Protein AF-A0A2I1GXZ4-F1 (afdb_monomer_lite)

Secondary structure (DSSP, 8-state):
-HHHHHTT-HHHHHHHHH--BTTB--------PPPTTSS--PPPHHHHHHHTTTTSS---THHHHHHHHHHHHTTTT-HHHHHHHHHHHHHHHHTT-HHHHHHHHTSTTTS-------GGGS-HHHHTTTTSS---------------

Foldseek 3Di:
DLVCLLVVVLVVLLCQLPVDDDPDPPNSDDWDAQDDPPPDGDQTPLNSNLVSCPDPPDPCCVSNVSLLCSLLQCCVVDVRSVVNNVVCLVVCVVSVNVVVVVVSCPGPSNDDDPDPPPVVPDDPVRVVVVPPDDPDDPPDPPDPPPDD

Organism: NCBI:txid588596

Radius of gyration: 18.9 Å; chains: 1; bounding box: 49×49×39 Å

Structure (mmCIF, N/CA/C/O backbone):
data_AF-A0A2I1GXZ4-F1
#
_entry.id   AF-A0A2I1GXZ4-F1
#
loop_
_atom_site.group_PDB
_atom_site.id
_atom_site.type_symbol
_atom_site.label_atom_id
_atom_site.label_alt_id
_atom_site.label_comp_id
_atom_site.label_asym_id
_atom_site.label_entity_id
_atom_site.label_seq_id
_atom_site.pdbx_PDB_ins_code
_atom_site.Cartn_x
_atom_site.Cartn_y
_atom_site.Cartn_z
_atom_site.occupancy
_atom_site.B_iso_or_equiv
_atom_site.auth_seq_id
_atom_site.auth_comp_id
_atom_site.auth_asym_id
_atom_site.auth_atom_id
_atom_site.pdbx_PDB_model_num
ATOM 1 N N . MET A 1 1 ? 3.686 14.015 -1.726 1.00 89.69 1 MET A N 1
ATOM 2 C CA . MET A 1 1 ? 2.709 12.970 -1.363 1.00 89.69 1 MET A CA 1
ATOM 3 C C . MET A 1 1 ? 2.177 13.145 0.070 1.00 89.69 1 MET A C 1
ATOM 5 O O . MET A 1 1 ? 0.977 13.321 0.219 1.00 89.69 1 MET A O 1
ATOM 9 N N . THR A 1 2 ? 3.022 13.253 1.103 1.00 91.25 2 THR A N 1
ATOM 10 C CA . THR A 1 2 ? 2.634 13.465 2.524 1.00 91.25 2 THR A CA 1
ATOM 11 C C . THR A 1 2 ? 1.467 14.428 2.803 1.00 91.25 2 THR A C 1
ATOM 13 O O . THR A 1 2 ? 0.535 14.060 3.512 1.00 91.25 2 THR A O 1
ATOM 16 N N . ASN A 1 3 ? 1.489 15.656 2.267 1.00 92.75 3 ASN A N 1
ATOM 17 C CA . ASN A 1 3 ? 0.424 16.638 2.528 1.00 92.75 3 ASN A CA 1
ATOM 18 C C . ASN A 1 3 ? -0.925 16.212 1.930 1.00 92.75 3 ASN A C 1
ATOM 20 O O . ASN A 1 3 ? -1.961 16.458 2.534 1.00 92.75 3 ASN A O 1
ATOM 24 N N . LEU A 1 4 ? -0.906 15.528 0.780 1.00 93.50 4 LEU A N 1
ATOM 25 C CA . LEU A 1 4 ? -2.111 14.979 0.154 1.00 93.50 4 LEU A CA 1
ATOM 26 C C . LEU A 1 4 ? -2.700 13.851 1.004 1.00 93.50 4 LEU A C 1
ATOM 28 O O . LEU A 1 4 ? -3.915 13.766 1.147 1.00 93.50 4 LEU A O 1
ATOM 32 N N . ILE A 1 5 ? -1.840 13.013 1.594 1.00 92.44 5 ILE A N 1
ATOM 33 C CA . ILE A 1 5 ? -2.250 11.934 2.502 1.00 92.44 5 ILE A CA 1
ATOM 34 C C . ILE A 1 5 ? -2.911 12.525 3.748 1.00 92.44 5 ILE A C 1
ATOM 36 O O . ILE A 1 5 ? -4.052 12.192 4.054 1.00 92.44 5 ILE A O 1
ATOM 40 N N . ARG A 1 6 ? -2.236 13.466 4.422 1.00 90.75 6 ARG A N 1
ATOM 41 C CA . ARG A 1 6 ? -2.770 14.132 5.624 1.00 90.75 6 ARG A CA 1
ATOM 42 C C . ARG A 1 6 ? -4.052 14.919 5.343 1.00 90.75 6 ARG A C 1
ATOM 44 O O . ARG A 1 6 ? -4.915 15.001 6.207 1.00 90.75 6 ARG A O 1
ATOM 51 N N . GLY A 1 7 ? -4.190 15.467 4.135 1.00 91.19 7 GLY A N 1
ATOM 52 C CA . GLY A 1 7 ? -5.395 16.155 3.668 1.00 91.19 7 GLY A CA 1
ATOM 53 C C . GLY A 1 7 ? -6.518 15.237 3.168 1.00 91.19 7 GLY A C 1
ATOM 54 O O . GLY A 1 7 ? -7.551 15.745 2.740 1.00 91.19 7 GLY A O 1
ATOM 55 N N . ASN A 1 8 ? -6.341 13.909 3.192 1.00 90.88 8 ASN A N 1
ATOM 56 C CA . ASN A 1 8 ? -7.261 12.925 2.608 1.00 90.88 8 ASN A CA 1
ATOM 57 C C . ASN A 1 8 ? -7.636 13.228 1.139 1.00 90.88 8 ASN A C 1
ATOM 59 O O . ASN A 1 8 ? -8.790 13.090 0.730 1.00 90.88 8 ASN A O 1
ATOM 63 N N . CYS A 1 9 ? -6.675 13.677 0.325 1.00 92.75 9 CYS A N 1
ATOM 64 C CA . CYS A 1 9 ? -6.890 14.047 -1.078 1.00 92.75 9 CYS A CA 1
ATOM 65 C C . CYS A 1 9 ? -6.959 12.808 -1.996 1.00 92.75 9 CYS A C 1
ATOM 67 O O . CYS A 1 9 ? -6.163 12.666 -2.929 1.00 92.75 9 CYS A O 1
ATOM 69 N N . THR A 1 10 ? -7.903 11.901 -1.732 1.00 92.12 10 THR A N 1
ATOM 70 C CA . THR A 1 10 ? -8.016 10.569 -2.359 1.00 92.12 10 THR A CA 1
ATOM 71 C C . THR A 1 10 ? -8.030 10.608 -3.888 1.00 92.12 10 THR A C 1
ATOM 73 O O . THR A 1 10 ? -7.318 9.834 -4.523 1.00 92.12 10 THR A O 1
ATOM 76 N N . TYR A 1 11 ? -8.786 11.533 -4.487 1.00 91.75 11 TYR A N 1
ATOM 77 C CA . TYR A 1 11 ? -8.887 11.689 -5.942 1.00 91.75 11 TYR A CA 1
ATOM 78 C C . TYR A 1 11 ? -7.549 12.078 -6.585 1.00 91.75 11 TYR A C 1
ATOM 80 O O . TYR A 1 11 ? -7.129 11.477 -7.572 1.00 91.75 11 TYR A O 1
ATOM 88 N N . ILE A 1 12 ? -6.846 13.046 -5.990 1.00 92.81 12 ILE A N 1
ATOM 89 C CA . ILE A 1 12 ? -5.546 13.509 -6.490 1.00 92.81 12 ILE A CA 1
ATOM 90 C C . ILE A 1 12 ? -4.513 12.390 -6.355 1.00 92.81 12 ILE A C 1
ATOM 92 O O . ILE A 1 12 ? -3.774 12.127 -7.297 1.00 92.81 12 ILE A O 1
AT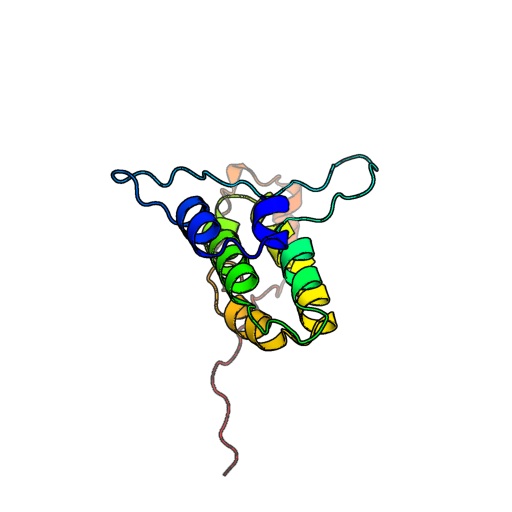OM 96 N N . ILE A 1 13 ? -4.493 11.695 -5.212 1.00 93.38 13 ILE A N 1
ATOM 97 C CA . ILE A 1 13 ? -3.584 10.564 -4.982 1.00 93.38 13 ILE A CA 1
ATOM 98 C C . ILE A 1 13 ? -3.845 9.457 -6.003 1.00 93.38 13 ILE A C 1
ATOM 100 O O . ILE A 1 13 ? -2.905 8.993 -6.640 1.00 93.38 13 ILE A O 1
ATOM 104 N N . ARG A 1 14 ? -5.109 9.074 -6.216 1.00 92.06 14 ARG A N 1
ATOM 105 C CA . ARG A 1 14 ? -5.476 8.074 -7.224 1.00 92.06 14 ARG A CA 1
ATOM 106 C C . ARG A 1 14 ? -4.974 8.473 -8.610 1.00 92.06 14 ARG A C 1
ATOM 108 O O . ARG A 1 14 ? -4.403 7.639 -9.300 1.00 92.06 14 ARG A O 1
ATOM 115 N N . ASN A 1 15 ? -5.148 9.734 -9.000 1.00 90.06 15 ASN A N 1
ATOM 116 C CA . ASN A 1 15 ? -4.668 10.213 -10.293 1.00 90.06 15 ASN A CA 1
ATOM 117 C C . ASN A 1 15 ? -3.140 10.210 -10.373 1.00 90.06 15 ASN A C 1
ATOM 119 O O . ASN A 1 15 ? -2.609 9.816 -11.393 1.00 90.06 15 ASN A O 1
ATOM 123 N N . ILE A 1 16 ? -2.413 10.574 -9.317 1.00 90.94 16 ILE A N 1
ATOM 124 C CA . ILE A 1 16 ? -0.943 10.501 -9.330 1.00 90.94 16 ILE A CA 1
ATOM 125 C C . ILE A 1 16 ? -0.460 9.050 -9.489 1.00 90.94 16 ILE A C 1
ATOM 127 O O . ILE A 1 16 ? 0.491 8.799 -10.220 1.00 90.94 16 ILE A O 1
ATOM 131 N N . LEU A 1 17 ? -1.098 8.099 -8.805 1.00 90.50 17 LEU A N 1
ATOM 132 C CA . LEU A 1 17 ? -0.674 6.695 -8.810 1.00 90.50 17 LEU A CA 1
ATOM 133 C C . LEU A 1 17 ? -1.124 5.937 -10.067 1.00 90.50 17 LEU A C 1
ATOM 135 O O . LEU A 1 17 ? -0.452 5.006 -10.496 1.00 90.50 17 LEU A O 1
ATOM 139 N N . PHE A 1 18 ? -2.262 6.318 -10.649 1.00 86.44 18 PHE A N 1
ATOM 140 C CA . PHE A 1 18 ? -2.917 5.560 -11.717 1.00 86.44 18 PHE A CA 1
ATOM 141 C C . PHE A 1 18 ? -3.295 6.411 -12.934 1.00 86.44 18 PHE A C 1
ATOM 143 O O . PHE A 1 18 ? -4.136 5.981 -13.724 1.00 86.44 18 PHE A O 1
ATOM 150 N N . SER A 1 19 ? -2.739 7.617 -13.111 1.00 74.56 19 SER A N 1
ATOM 151 C CA . SER A 1 19 ? -3.010 8.406 -14.318 1.00 74.56 19 SER A CA 1
ATOM 152 C C . SER A 1 19 ? -2.536 7.633 -15.537 1.00 74.56 19 SER A C 1
ATOM 154 O O . SER A 1 19 ? -1.339 7.426 -15.736 1.00 74.56 19 SER A O 1
ATOM 156 N N . ILE A 1 20 ? -3.490 7.250 -16.374 1.00 58.69 20 ILE A N 1
ATOM 157 C CA . ILE A 1 20 ? -3.228 6.686 -17.686 1.00 58.69 20 ILE A CA 1
ATOM 158 C C . ILE A 1 20 ? -3.051 7.878 -18.625 1.00 58.69 20 ILE A C 1
ATOM 160 O O . ILE A 1 20 ? -4.038 8.450 -19.083 1.00 58.69 20 ILE A O 1
ATOM 164 N N . SER A 1 21 ? -1.810 8.285 -18.888 1.00 54.78 21 SER A N 1
ATOM 165 C CA . SER A 1 21 ? -1.511 9.119 -20.053 1.00 54.78 21 SER A CA 1
ATOM 166 C C . SER A 1 21 ? -0.863 8.252 -21.133 1.00 54.78 21 SER A C 1
ATOM 168 O O . SER A 1 21 ? 0.216 7.691 -20.961 1.00 54.78 21 SER A O 1
ATOM 170 N N . ASP A 1 22 ? -1.599 8.066 -22.229 1.00 52.06 22 ASP A N 1
ATOM 171 C CA . ASP A 1 22 ? -1.132 7.599 -23.539 1.00 52.06 22 ASP A CA 1
ATOM 172 C C . ASP A 1 22 ? -0.056 6.501 -23.550 1.00 52.06 22 ASP A C 1
ATOM 174 O O . ASP A 1 22 ? 1.026 6.642 -24.124 1.00 52.06 22 ASP A O 1
ATOM 178 N N . ARG A 1 23 ? -0.418 5.335 -22.996 1.00 53.12 23 ARG A N 1
ATOM 179 C CA . ARG A 1 23 ? 0.294 4.050 -23.164 1.00 53.12 23 ARG A CA 1
ATOM 180 C C . ARG A 1 23 ? 1.689 3.968 -22.532 1.00 53.12 23 ARG A C 1
ATOM 182 O O . ARG A 1 23 ? 2.414 3.017 -22.824 1.00 53.12 23 ARG A O 1
ATOM 189 N N . LYS A 1 24 ? 2.064 4.898 -21.650 1.00 56.91 24 LYS A N 1
ATOM 190 C CA . LYS A 1 24 ? 3.295 4.799 -20.850 1.00 56.91 24 LYS A CA 1
ATOM 191 C C . LYS A 1 24 ? 2.966 4.892 -19.363 1.00 56.91 24 LYS A C 1
ATOM 193 O O . LYS A 1 24 ? 2.374 5.870 -18.917 1.00 56.91 24 LYS A O 1
ATOM 198 N N . ASN A 1 25 ? 3.378 3.879 -18.596 1.00 58.19 25 ASN A N 1
ATOM 199 C CA . ASN A 1 25 ? 3.423 3.962 -17.136 1.00 58.19 25 ASN A CA 1
ATOM 200 C C . ASN A 1 25 ? 4.500 4.979 -16.758 1.00 58.19 25 ASN A C 1
ATOM 202 O O . ASN A 1 25 ? 5.674 4.649 -16.603 1.00 58.19 25 ASN A O 1
ATOM 206 N N . ASN A 1 26 ? 4.104 6.240 -16.649 1.00 62.81 26 ASN A N 1
ATOM 207 C CA . ASN A 1 26 ? 4.944 7.253 -16.046 1.00 62.81 26 ASN A CA 1
ATOM 208 C C . ASN A 1 26 ? 4.803 7.050 -14.539 1.00 62.81 26 ASN A C 1
ATOM 210 O O . ASN A 1 26 ? 3.746 7.343 -13.987 1.00 62.81 26 ASN A O 1
ATOM 214 N N . TYR A 1 27 ? 5.822 6.496 -13.879 1.00 73.12 27 TYR A N 1
ATOM 215 C CA . TYR A 1 27 ? 5.869 6.382 -12.420 1.00 73.12 27 TYR A CA 1
ATOM 216 C C . TYR A 1 27 ? 5.930 7.783 -11.792 1.00 73.12 27 TYR A C 1
ATOM 218 O O . TYR A 1 27 ? 6.981 8.237 -11.341 1.00 73.12 27 TYR A O 1
ATOM 226 N N . LEU A 1 28 ? 4.803 8.503 -11.791 1.00 81.12 28 LEU A N 1
ATOM 227 C CA . LEU A 1 28 ? 4.702 9.875 -11.278 1.00 81.12 28 LEU A CA 1
ATOM 228 C C . LEU A 1 28 ? 4.967 9.943 -9.773 1.00 81.12 28 LEU A C 1
ATOM 230 O O . LEU A 1 28 ? 5.201 11.017 -9.220 1.00 81.12 28 LEU A O 1
ATOM 234 N N . HIS A 1 29 ? 4.934 8.787 -9.116 1.00 87.62 29 HIS A N 1
ATOM 235 C CA . HIS A 1 29 ? 5.280 8.624 -7.724 1.00 87.62 29 HIS A CA 1
ATOM 236 C C . HIS A 1 29 ? 6.320 7.518 -7.543 1.00 87.62 29 HIS A C 1
ATOM 238 O O . HIS A 1 29 ? 6.150 6.405 -8.044 1.00 87.62 29 HIS A O 1
ATOM 244 N N . ILE A 1 30 ? 7.370 7.827 -6.784 1.00 85.94 30 ILE A N 1
ATOM 245 C CA . ILE A 1 30 ? 8.445 6.904 -6.409 1.00 85.94 30 ILE A CA 1
ATOM 246 C C . ILE A 1 30 ? 8.454 6.815 -4.877 1.00 85.94 30 ILE A C 1
ATOM 248 O O . ILE A 1 30 ? 8.429 7.864 -4.219 1.00 85.94 30 ILE A O 1
ATOM 252 N N . PRO A 1 31 ? 8.484 5.603 -4.287 1.00 84.75 31 PRO A N 1
ATOM 253 C CA . PRO A 1 31 ? 8.593 5.449 -2.843 1.00 84.75 31 PRO A CA 1
ATOM 254 C C . PRO A 1 31 ? 9.790 6.223 -2.289 1.00 84.75 31 PRO A C 1
ATOM 256 O O . PRO A 1 31 ? 10.876 6.225 -2.870 1.00 84.75 31 PRO A O 1
ATOM 259 N N . ARG A 1 32 ? 9.614 6.863 -1.131 1.00 79.25 32 ARG A N 1
ATOM 260 C CA . ARG A 1 32 ? 10.734 7.492 -0.429 1.00 79.25 32 ARG A CA 1
ATOM 261 C C . ARG A 1 32 ? 11.708 6.399 0.015 1.00 79.25 32 ARG A C 1
ATOM 263 O O . ARG A 1 32 ? 11.362 5.590 0.866 1.00 79.25 32 ARG A O 1
ATOM 270 N N . CYS A 1 33 ? 12.900 6.373 -0.581 1.00 66.19 33 CYS A N 1
ATOM 271 C CA . CYS A 1 33 ? 13.921 5.389 -0.244 1.00 66.19 33 CYS A CA 1
ATOM 272 C C . CYS A 1 33 ? 14.430 5.593 1.183 1.00 66.19 33 CYS A C 1
ATOM 274 O O . CYS A 1 33 ? 14.706 6.715 1.618 1.00 66.19 33 CYS A O 1
ATOM 276 N N . ASN A 1 34 ? 14.615 4.481 1.882 1.00 60.09 34 ASN A N 1
ATOM 277 C CA . ASN A 1 34 ? 15.264 4.465 3.181 1.00 60.09 34 ASN A CA 1
ATOM 278 C C . ASN A 1 34 ? 16.749 4.760 2.927 1.00 60.09 34 ASN A C 1
ATOM 280 O O . ASN A 1 34 ? 17.375 4.113 2.087 1.00 60.09 34 ASN A O 1
ATOM 284 N N . SER A 1 35 ? 17.305 5.773 3.588 1.00 55.41 35 SER A N 1
ATOM 285 C CA . SER A 1 35 ? 18.699 6.177 3.403 1.00 55.41 35 SER A CA 1
ATOM 286 C C . SER A 1 35 ? 19.645 5.028 3.749 1.00 55.41 35 SER A C 1
ATOM 288 O O . SER A 1 35 ? 19.692 4.582 4.896 1.00 55.41 35 SER A O 1
ATOM 290 N N . TRP A 1 36 ? 20.428 4.573 2.773 1.00 49.50 36 TRP A N 1
ATOM 291 C CA . TRP A 1 36 ? 21.592 3.730 3.028 1.00 49.50 36 TRP A CA 1
ATOM 292 C C . TRP A 1 36 ? 22.669 4.628 3.650 1.00 49.50 36 TRP A C 1
ATOM 294 O O . TRP A 1 36 ? 23.156 5.536 2.983 1.00 49.50 36 TRP A O 1
ATOM 304 N N . GLY A 1 37 ? 22.991 4.434 4.935 1.00 54.91 37 GLY A N 1
ATOM 305 C CA . GLY A 1 37 ? 24.057 5.200 5.606 1.00 54.91 37 GLY A CA 1
ATOM 306 C C . GLY A 1 37 ? 23.716 5.859 6.948 1.00 54.91 37 GLY A C 1
ATOM 307 O O . GLY A 1 37 ? 24.342 6.850 7.302 1.00 54.91 37 GLY A O 1
ATOM 308 N N . GLY A 1 38 ? 22.744 5.347 7.711 1.00 52.69 38 GLY A N 1
ATOM 309 C CA . GLY A 1 38 ? 22.578 5.729 9.126 1.00 52.69 38 GLY A CA 1
ATOM 310 C C . GLY A 1 38 ? 21.854 7.055 9.398 1.00 52.69 38 GLY A C 1
ATOM 311 O O . GLY A 1 38 ? 21.719 7.442 10.555 1.00 52.69 38 GLY A O 1
ATOM 312 N N . GLN A 1 39 ? 21.334 7.739 8.375 1.00 58.97 39 GLN A N 1
ATOM 313 C CA . GLN A 1 39 ? 20.346 8.801 8.595 1.00 58.97 39 GLN A CA 1
ATOM 314 C C . GLN A 1 39 ? 19.021 8.204 9.085 1.00 58.97 39 GLN A C 1
ATOM 316 O O . GLN A 1 39 ? 18.595 7.152 8.604 1.00 58.97 39 GLN A O 1
ATOM 321 N N . LEU A 1 40 ? 18.377 8.897 10.036 1.00 57.56 40 LEU A N 1
ATOM 322 C CA . LEU A 1 40 ? 17.037 8.580 10.540 1.00 57.56 40 LEU A CA 1
ATOM 323 C C . LEU A 1 40 ? 16.108 8.265 9.364 1.00 57.56 40 LEU A C 1
ATOM 325 O O . LEU A 1 40 ? 15.878 9.114 8.498 1.00 57.56 40 LEU A O 1
ATOM 329 N N . ALA A 1 41 ? 15.602 7.030 9.334 1.00 62.72 41 ALA A N 1
ATOM 330 C CA . ALA A 1 41 ? 14.709 6.564 8.290 1.00 62.72 41 ALA A CA 1
ATOM 331 C C . ALA A 1 41 ? 13.482 7.483 8.242 1.00 62.72 41 ALA A C 1
ATOM 333 O O . ALA A 1 41 ? 12.686 7.521 9.179 1.00 62.72 41 ALA A O 1
ATOM 334 N N . LYS A 1 42 ? 13.337 8.250 7.157 1.00 74.31 42 LYS A N 1
ATOM 335 C CA . LYS A 1 42 ? 12.124 9.039 6.932 1.00 74.31 42 LYS A CA 1
ATOM 336 C C . LYS A 1 42 ? 10.952 8.074 6.778 1.00 74.31 42 LYS A C 1
ATOM 338 O O . LYS A 1 42 ? 11.055 7.119 6.011 1.00 74.31 42 LYS A O 1
ATOM 343 N N . GLU A 1 43 ? 9.846 8.353 7.464 1.00 85.56 43 GLU A N 1
ATOM 344 C CA . GLU A 1 43 ? 8.598 7.608 7.280 1.00 85.56 43 GLU A CA 1
ATOM 345 C C . GLU A 1 43 ? 8.204 7.626 5.803 1.00 85.56 43 GLU A C 1
ATOM 347 O O . GLU A 1 43 ? 8.147 8.690 5.177 1.00 85.56 43 GLU A O 1
ATOM 352 N N . THR A 1 44 ? 7.930 6.461 5.239 1.00 89.75 44 THR A N 1
ATOM 353 C CA . THR A 1 44 ? 7.451 6.305 3.868 1.00 89.75 44 THR A CA 1
ATOM 354 C C . THR A 1 44 ? 6.039 6.874 3.722 1.00 89.75 44 THR A C 1
ATOM 356 O O . THR A 1 44 ? 5.311 7.075 4.692 1.00 89.75 44 THR A O 1
ATOM 359 N N . ASP A 1 45 ? 5.613 7.141 2.487 1.00 92.75 45 ASP A N 1
ATOM 360 C CA . ASP A 1 45 ? 4.232 7.572 2.238 1.00 92.75 45 ASP A CA 1
ATOM 361 C C . ASP A 1 45 ? 3.200 6.529 2.699 1.00 92.75 45 ASP A C 1
ATOM 363 O O . ASP A 1 45 ? 2.139 6.911 3.182 1.00 92.75 45 ASP A O 1
ATOM 367 N N . LEU A 1 46 ? 3.525 5.233 2.619 1.00 94.06 46 LEU A N 1
ATOM 368 C CA . LEU A 1 46 ? 2.652 4.161 3.106 1.00 94.06 46 LEU A CA 1
ATOM 369 C C . LEU A 1 46 ? 2.556 4.157 4.636 1.00 94.06 46 LEU A C 1
ATOM 371 O O . LEU A 1 46 ? 1.454 4.076 5.164 1.00 94.06 46 LEU A O 1
ATOM 375 N N . GLU A 1 47 ? 3.676 4.332 5.341 1.00 93.25 47 GLU A N 1
ATOM 376 C CA . GLU A 1 47 ? 3.693 4.449 6.808 1.00 93.25 47 GLU A CA 1
ATOM 377 C C . GLU A 1 47 ? 2.853 5.636 7.289 1.00 93.25 47 GLU A C 1
ATOM 379 O O . GLU A 1 47 ? 2.023 5.486 8.184 1.00 93.25 47 GLU A O 1
ATOM 384 N N . ILE A 1 48 ? 2.988 6.796 6.637 1.00 92.38 48 ILE A N 1
ATOM 385 C CA . ILE A 1 48 ? 2.175 7.973 6.967 1.00 92.38 48 ILE A CA 1
ATOM 386 C C . ILE A 1 48 ? 0.691 7.709 6.691 1.00 92.38 48 ILE A C 1
ATOM 388 O O . ILE A 1 48 ? -0.154 8.095 7.497 1.00 92.38 48 ILE A O 1
ATOM 392 N N . ALA A 1 49 ? 0.358 7.056 5.574 1.00 93.31 49 ALA A N 1
ATOM 393 C CA . ALA A 1 49 ? -1.027 6.722 5.254 1.00 93.31 49 ALA A CA 1
ATOM 394 C C . ALA A 1 49 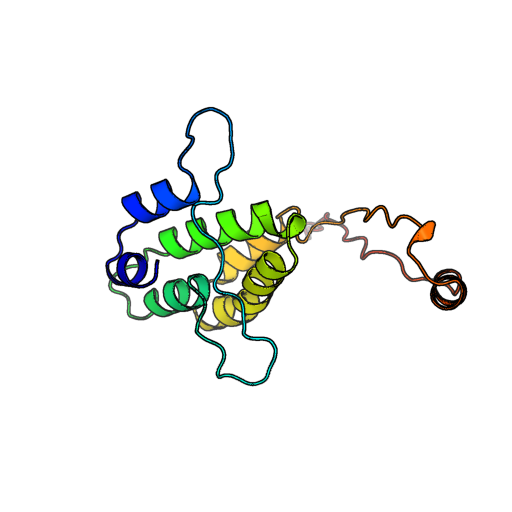? -1.643 5.767 6.283 1.00 93.31 49 ALA A C 1
ATOM 396 O O . ALA A 1 49 ? -2.778 5.995 6.695 1.00 93.31 49 ALA A O 1
ATOM 397 N N . ILE A 1 50 ? -0.894 4.754 6.732 1.00 93.69 50 ILE A N 1
ATOM 398 C CA . ILE A 1 50 ? -1.329 3.832 7.790 1.00 93.69 50 ILE A CA 1
ATOM 399 C C . ILE A 1 50 ? -1.517 4.596 9.106 1.00 93.69 50 ILE A C 1
ATOM 401 O O . ILE A 1 50 ? -2.574 4.492 9.727 1.00 93.69 50 ILE A O 1
ATOM 405 N N . ALA A 1 51 ? -0.561 5.447 9.486 1.00 91.56 51 ALA A N 1
ATOM 406 C CA . ALA A 1 51 ? -0.643 6.256 10.702 1.00 91.56 51 ALA A CA 1
ATOM 407 C C . ALA A 1 51 ? -1.887 7.162 10.734 1.00 91.56 51 ALA A C 1
ATOM 409 O O . ALA A 1 51 ? -2.548 7.285 11.767 1.00 91.56 51 ALA A O 1
ATOM 410 N N . CYS A 1 52 ? -2.253 7.744 9.588 1.00 90.12 52 CYS A N 1
ATOM 411 C CA . CYS A 1 52 ? -3.446 8.579 9.439 1.00 90.12 52 CYS A CA 1
ATOM 412 C C . CYS A 1 52 ? -4.777 7.824 9.613 1.00 90.12 52 CYS A C 1
ATOM 414 O O . CYS A 1 52 ? -5.814 8.477 9.720 1.00 90.12 52 CYS A O 1
ATOM 416 N N . THR A 1 53 ? -4.778 6.487 9.670 1.00 89.56 53 THR A N 1
ATOM 417 C CA . THR A 1 53 ? -5.998 5.703 9.944 1.00 89.56 53 THR A CA 1
ATOM 418 C C . THR A 1 53 ? -6.374 5.682 11.434 1.00 89.56 53 THR A C 1
ATOM 420 O O . THR A 1 53 ? -7.522 5.399 11.787 1.00 89.56 53 THR A O 1
ATOM 423 N N . LYS A 1 54 ? -5.441 6.029 12.333 1.00 83.50 54 LYS A N 1
ATOM 424 C CA . LYS A 1 54 ? -5.675 6.080 13.783 1.00 83.50 54 LYS A CA 1
ATOM 425 C C . LYS A 1 54 ? -6.571 7.268 14.147 1.00 83.50 54 LYS A C 1
ATOM 427 O O . LYS A 1 54 ? -6.270 8.404 13.798 1.00 83.50 54 LYS A O 1
ATOM 432 N N . GLY A 1 55 ? -7.645 7.020 14.905 1.00 66.94 55 GLY A N 1
ATOM 433 C CA . GLY A 1 55 ? -8.495 8.085 15.467 1.00 66.94 55 GLY A CA 1
ATOM 434 C C . GLY A 1 55 ? -9.954 8.127 14.999 1.00 66.94 55 GLY A C 1
ATOM 435 O O . GLY A 1 55 ? -10.625 9.127 15.234 1.00 66.94 55 GLY A O 1
ATOM 436 N N . GLY A 1 56 ? -10.475 7.065 14.376 1.00 54.06 56 GLY A N 1
ATOM 437 C CA . GLY A 1 56 ? -11.919 6.775 14.288 1.00 54.06 56 GLY A CA 1
ATOM 438 C C . GLY A 1 56 ? -12.777 7.673 13.383 1.00 54.06 56 GLY A C 1
ATOM 439 O O . GLY A 1 56 ? -13.834 7.231 12.941 1.00 54.06 56 GLY A O 1
ATOM 440 N N . TYR A 1 57 ? -12.335 8.887 13.044 1.00 49.31 57 TYR A N 1
ATOM 441 C CA . TYR A 1 57 ? -13.144 9.833 12.267 1.00 49.31 57 TYR A CA 1
ATOM 442 C C . TYR A 1 57 ? -13.157 9.561 10.762 1.00 49.31 57 TYR A C 1
ATOM 444 O O . TYR A 1 57 ? -14.056 10.040 10.072 1.00 49.31 57 TYR A O 1
ATOM 452 N N . ARG A 1 58 ? -12.219 8.759 10.242 1.00 52.72 58 ARG A N 1
ATOM 453 C CA . ARG A 1 58 ? -12.253 8.270 8.860 1.00 52.72 58 ARG A CA 1
ATOM 454 C C . ARG A 1 58 ? -11.678 6.863 8.775 1.00 52.72 58 ARG A C 1
ATOM 456 O O . ARG A 1 58 ? -10.469 6.679 8.801 1.00 52.72 58 ARG A O 1
ATOM 463 N N . LYS A 1 59 ? -12.556 5.881 8.571 1.00 55.34 59 LYS A N 1
ATOM 464 C CA . LYS A 1 59 ? -12.222 4.528 8.088 1.00 55.34 59 LYS A CA 1
ATOM 465 C C . LYS A 1 59 ? -11.716 4.538 6.629 1.00 55.34 59 LYS A C 1
ATOM 467 O O . LYS A 1 59 ? -11.842 3.538 5.933 1.00 55.34 59 LYS A O 1
ATOM 472 N N . ASP A 1 60 ? -11.186 5.662 6.137 1.00 70.56 60 ASP A N 1
ATOM 473 C CA . ASP A 1 60 ? -10.713 5.807 4.760 1.00 70.56 60 ASP A CA 1
ATOM 474 C C . ASP A 1 60 ? -9.307 5.230 4.643 1.00 70.56 60 ASP A C 1
ATOM 476 O O . ASP A 1 60 ? -8.303 5.914 4.450 1.00 70.56 60 ASP A O 1
ATOM 480 N N . THR A 1 61 ? -9.250 3.909 4.703 1.00 89.12 61 THR A N 1
ATOM 481 C CA . THR A 1 61 ? -8.071 3.125 4.353 1.00 89.12 61 THR A CA 1
ATOM 482 C C . THR A 1 61 ? -7.835 3.093 2.838 1.00 89.12 61 THR A C 1
ATOM 484 O O . THR A 1 61 ? -6.915 2.442 2.353 1.00 89.12 61 THR A O 1
ATOM 487 N N . ILE A 1 62 ? -8.638 3.824 2.057 1.00 92.06 62 ILE A N 1
ATOM 488 C CA . ILE A 1 62 ? -8.558 3.861 0.596 1.00 92.06 62 ILE A CA 1
ATOM 489 C C . ILE A 1 62 ? -7.197 4.356 0.096 1.00 92.06 62 ILE A C 1
ATOM 491 O O . ILE A 1 62 ? -6.681 3.834 -0.886 1.00 92.06 62 ILE A O 1
ATOM 495 N N . ILE A 1 63 ? -6.577 5.312 0.799 1.00 94.00 63 ILE A N 1
ATOM 496 C CA . ILE A 1 63 ? -5.227 5.789 0.468 1.00 94.00 63 ILE A CA 1
ATOM 497 C C . ILE A 1 63 ? -4.194 4.690 0.735 1.00 94.00 63 ILE A C 1
ATOM 499 O O . ILE A 1 63 ? -3.299 4.496 -0.086 1.00 94.00 63 ILE A O 1
ATOM 503 N N . VAL A 1 64 ? -4.343 3.948 1.842 1.00 95.00 64 VAL A N 1
ATOM 504 C CA . VAL A 1 64 ? -3.510 2.772 2.141 1.00 95.00 64 VAL A CA 1
ATOM 505 C C . VAL A 1 64 ? -3.653 1.753 1.016 1.00 95.00 64 VAL A C 1
ATOM 507 O O . VAL A 1 64 ? -2.638 1.341 0.462 1.00 95.00 64 VAL A O 1
ATOM 510 N N . LYS A 1 65 ? -4.886 1.435 0.597 1.00 94.75 65 LYS A N 1
ATOM 511 C CA . LYS A 1 65 ? -5.141 0.517 -0.523 1.00 94.75 65 LYS A CA 1
ATOM 512 C C . LYS A 1 65 ? -4.471 0.989 -1.812 1.00 94.75 65 LYS A C 1
ATOM 514 O O . LYS A 1 65 ? -3.749 0.216 -2.428 1.00 94.75 65 LYS A O 1
ATOM 519 N N . TYR A 1 66 ? -4.648 2.253 -2.200 1.00 94.88 66 TYR A N 1
ATOM 520 C CA . TYR A 1 66 ? -4.038 2.789 -3.419 1.00 94.88 66 TYR A CA 1
ATOM 521 C C . TYR A 1 66 ? -2.513 2.692 -3.408 1.00 94.88 66 TYR A C 1
ATOM 523 O O . TYR A 1 66 ? -1.927 2.258 -4.399 1.00 94.88 66 TYR A O 1
ATOM 531 N N . LEU A 1 67 ? -1.869 3.079 -2.304 1.00 95.06 67 LEU A N 1
ATOM 532 C CA . LEU A 1 67 ? -0.413 3.000 -2.179 1.00 95.06 67 LEU A CA 1
ATOM 533 C C . LEU A 1 67 ? 0.069 1.548 -2.161 1.00 95.06 67 LEU A C 1
ATOM 535 O O . LEU A 1 67 ? 1.058 1.233 -2.818 1.00 95.06 67 LEU A O 1
ATOM 539 N N . LEU A 1 68 ? -0.629 0.666 -1.445 1.00 95.31 68 LEU A N 1
ATOM 540 C CA . LEU A 1 68 ? -0.261 -0.741 -1.342 1.00 95.31 68 LEU A CA 1
ATOM 541 C C . LEU A 1 68 ? -0.406 -1.461 -2.687 1.00 95.31 68 LEU A C 1
ATOM 543 O O . LEU A 1 68 ? 0.515 -2.164 -3.100 1.00 95.31 68 LEU A O 1
ATOM 547 N N . ASP A 1 69 ? -1.506 -1.236 -3.409 1.00 94.12 69 ASP A N 1
ATOM 548 C CA . ASP A 1 69 ? -1.711 -1.760 -4.762 1.00 94.12 69 ASP A CA 1
ATOM 549 C C . ASP A 1 69 ? -0.647 -1.226 -5.724 1.00 94.12 69 ASP A C 1
ATOM 551 O O . ASP A 1 69 ? -0.023 -1.999 -6.449 1.00 94.12 69 ASP A O 1
ATOM 555 N N . TYR A 1 70 ? -0.393 0.085 -5.706 1.00 93.50 70 TYR A N 1
ATOM 556 C CA . TYR A 1 70 ? 0.607 0.699 -6.574 1.00 93.50 70 TYR A CA 1
ATOM 557 C C . TYR A 1 70 ? 2.014 0.159 -6.296 1.00 93.50 70 TYR A C 1
ATOM 559 O O . TYR A 1 70 ? 2.720 -0.207 -7.230 1.00 93.50 70 TYR A O 1
ATOM 567 N N . TYR A 1 71 ? 2.435 0.050 -5.035 1.00 93.75 71 TYR A N 1
ATOM 568 C CA . TYR A 1 71 ? 3.777 -0.443 -4.734 1.00 93.75 71 TYR A CA 1
ATOM 569 C C . TYR A 1 71 ? 3.928 -1.945 -4.957 1.00 93.75 71 TYR A C 1
ATOM 571 O O . TYR A 1 71 ? 4.934 -2.363 -5.521 1.00 93.75 71 TYR A O 1
ATOM 579 N N . SER A 1 72 ? 2.942 -2.754 -4.561 1.00 93.19 72 SER A N 1
ATOM 580 C CA . SER A 1 72 ? 2.999 -4.212 -4.735 1.00 93.19 72 SER A CA 1
ATOM 581 C C . SER A 1 72 ? 3.001 -4.624 -6.207 1.00 93.19 72 SER A C 1
ATOM 583 O O . SER A 1 72 ? 3.774 -5.501 -6.588 1.00 93.19 72 SER A O 1
ATOM 585 N N . ASN A 1 73 ? 2.220 -3.949 -7.057 1.00 90.19 73 ASN A N 1
ATOM 586 C CA . ASN A 1 73 ? 2.166 -4.247 -8.491 1.00 90.19 73 ASN A CA 1
ATOM 587 C C . ASN A 1 73 ? 3.493 -3.972 -9.220 1.00 90.19 73 ASN A C 1
ATOM 589 O O . ASN A 1 73 ? 3.747 -4.573 -10.257 1.00 90.19 73 ASN A O 1
ATOM 593 N N . ASN A 1 74 ? 4.334 -3.099 -8.671 1.00 89.00 74 ASN A N 1
ATOM 594 C CA . ASN A 1 74 ? 5.606 -2.673 -9.258 1.00 89.00 74 ASN A CA 1
ATOM 595 C C . ASN A 1 74 ? 6.818 -3.140 -8.420 1.00 89.00 74 ASN A C 1
ATOM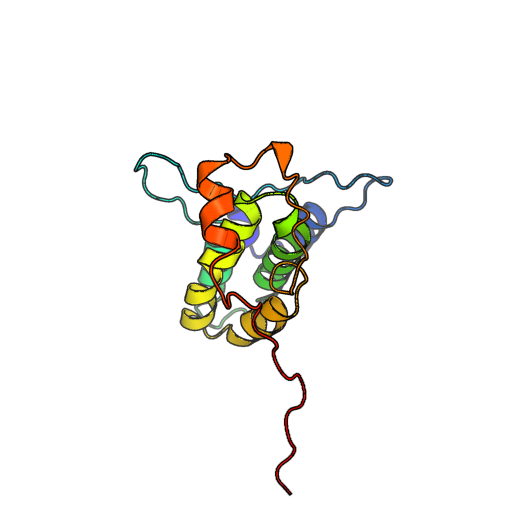 597 O O . ASN A 1 74 ? 7.962 -2.784 -8.691 1.00 89.00 74 ASN A O 1
ATOM 601 N N . ALA A 1 75 ? 6.590 -3.949 -7.380 1.00 90.00 75 ALA A N 1
ATOM 602 C CA . ALA A 1 75 ? 7.639 -4.425 -6.478 1.00 90.00 75 ALA A CA 1
ATOM 603 C C . ALA A 1 75 ? 8.657 -5.350 -7.164 1.00 90.00 75 ALA A C 1
ATOM 605 O O . ALA A 1 75 ? 9.784 -5.474 -6.693 1.00 90.00 75 ALA A O 1
ATOM 606 N N . LEU A 1 76 ? 8.274 -5.969 -8.285 1.00 85.50 76 LEU A N 1
ATOM 607 C CA . LEU A 1 76 ? 9.171 -6.786 -9.104 1.00 85.50 76 LEU A CA 1
ATOM 608 C C . LEU A 1 76 ? 10.107 -5.944 -9.984 1.00 85.50 76 LEU A C 1
ATOM 610 O O . LEU A 1 76 ? 11.164 -6.435 -10.370 1.00 85.50 76 LEU A O 1
ATOM 614 N N . ASP A 1 77 ? 9.757 -4.685 -10.261 1.00 82.62 77 ASP A N 1
ATOM 615 C CA . ASP A 1 77 ? 10.556 -3.805 -11.122 1.00 82.62 77 ASP A CA 1
ATOM 616 C C . ASP A 1 77 ? 11.741 -3.184 -10.361 1.00 82.62 77 ASP A C 1
ATOM 618 O O . ASP A 1 77 ? 12.738 -2.774 -10.958 1.00 82.62 77 ASP A O 1
ATOM 622 N N . SER A 1 78 ? 11.652 -3.089 -9.027 1.00 81.06 78 SER A N 1
ATOM 623 C CA . SER A 1 78 ? 12.702 -2.508 -8.190 1.00 81.06 78 SER A CA 1
ATOM 624 C C . SER A 1 78 ? 12.633 -2.981 -6.736 1.00 81.06 78 SER A C 1
ATOM 626 O O . SER A 1 78 ? 11.600 -2.891 -6.070 1.00 81.06 78 SER A O 1
ATOM 628 N N . SER A 1 79 ? 13.790 -3.361 -6.186 1.00 80.56 79 SER A N 1
ATOM 629 C CA . SER A 1 79 ? 13.947 -3.763 -4.781 1.00 80.56 79 SER A CA 1
ATOM 630 C C . SER A 1 79 ? 13.508 -2.688 -3.780 1.00 80.56 79 SER A C 1
ATOM 632 O O . SER A 1 79 ? 13.029 -3.021 -2.698 1.00 80.56 79 SER A O 1
ATOM 634 N N . ASN A 1 80 ? 13.593 -1.402 -4.137 1.00 83.12 80 ASN A N 1
ATOM 635 C CA . ASN A 1 80 ? 13.157 -0.299 -3.271 1.00 83.12 80 ASN A CA 1
ATOM 636 C C . ASN A 1 80 ? 11.641 -0.320 -3.018 1.00 83.12 80 ASN A C 1
ATOM 638 O O . ASN A 1 80 ? 11.167 0.040 -1.935 1.00 83.12 80 ASN A O 1
ATOM 642 N N . TRP A 1 81 ? 10.874 -0.761 -4.013 1.00 89.25 81 TRP A N 1
ATOM 643 C CA . TRP A 1 81 ? 9.422 -0.844 -3.938 1.00 89.25 81 TRP A CA 1
ATOM 644 C C . TRP A 1 81 ? 9.025 -2.034 -3.074 1.00 89.25 81 TRP A C 1
ATOM 646 O O . TRP A 1 81 ? 8.242 -1.877 -2.137 1.00 89.25 81 TRP A O 1
ATOM 656 N N . MET A 1 82 ? 9.667 -3.185 -3.298 1.00 90.44 82 MET A N 1
ATOM 657 C CA . MET A 1 82 ? 9.497 -4.360 -2.445 1.00 90.44 82 MET A CA 1
ATOM 658 C C . MET A 1 82 ? 9.868 -4.073 -0.987 1.00 90.44 82 MET A C 1
ATOM 660 O O . MET A 1 82 ? 9.145 -4.470 -0.078 1.00 90.44 82 MET A O 1
ATOM 664 N N . PHE A 1 83 ? 10.948 -3.328 -0.743 1.00 88.62 83 PHE A N 1
ATOM 665 C CA . PHE A 1 83 ? 11.350 -2.959 0.612 1.00 88.62 83 PHE A CA 1
ATOM 666 C C . PHE A 1 83 ? 10.304 -2.088 1.317 1.00 88.62 83 PHE A C 1
ATOM 668 O O . PHE A 1 83 ? 10.003 -2.312 2.488 1.00 88.62 83 PHE A O 1
ATOM 675 N N . THR A 1 84 ? 9.703 -1.138 0.593 1.00 91.56 84 THR A N 1
ATOM 676 C CA . THR A 1 84 ? 8.602 -0.308 1.114 1.00 91.56 84 THR A CA 1
ATOM 677 C C . THR A 1 84 ? 7.398 -1.168 1.500 1.00 91.56 84 THR A C 1
ATOM 679 O O . THR A 1 84 ? 6.822 -0.978 2.570 1.00 91.56 84 THR A O 1
ATOM 682 N N . VAL A 1 85 ? 7.040 -2.135 0.652 1.00 93.69 85 VAL A N 1
ATOM 683 C CA . VAL A 1 85 ? 5.929 -3.064 0.889 1.00 93.69 85 VAL A CA 1
ATOM 684 C C . VAL A 1 85 ? 6.212 -3.975 2.088 1.00 93.69 85 VAL A C 1
ATOM 686 O O . VAL A 1 85 ? 5.395 -4.050 3.002 1.00 93.69 85 VAL A O 1
ATOM 689 N N . ALA A 1 86 ? 7.380 -4.620 2.128 1.00 92.94 86 ALA A N 1
ATOM 690 C CA . ALA A 1 86 ? 7.763 -5.541 3.198 1.00 92.94 86 ALA A CA 1
ATOM 691 C C . ALA A 1 86 ? 7.829 -4.845 4.566 1.00 92.94 86 ALA A C 1
ATOM 693 O O . ALA A 1 86 ? 7.355 -5.390 5.562 1.00 92.94 86 ALA A O 1
ATOM 694 N N . LYS A 1 87 ? 8.356 -3.614 4.613 1.00 91.44 87 LYS A N 1
ATOM 695 C CA . LYS A 1 87 ? 8.430 -2.816 5.844 1.00 91.44 87 LYS A CA 1
ATOM 696 C C . LYS A 1 87 ? 7.046 -2.462 6.402 1.00 91.44 87 LYS A C 1
ATOM 698 O O . LYS A 1 87 ? 6.898 -2.336 7.613 1.00 91.44 87 LYS A O 1
ATOM 703 N N . ALA A 1 88 ? 6.037 -2.324 5.543 1.00 93.56 88 ALA A N 1
ATOM 704 C CA . ALA A 1 88 ? 4.687 -1.968 5.965 1.00 93.56 88 ALA A CA 1
ATOM 705 C C . ALA A 1 88 ? 3.900 -3.133 6.586 1.00 93.56 88 ALA A C 1
ATOM 707 O O . ALA A 1 88 ? 2.978 -2.872 7.352 1.00 93.56 88 ALA A O 1
ATOM 708 N N . ILE A 1 89 ? 4.256 -4.393 6.305 1.00 95.75 89 ILE A N 1
ATOM 709 C CA . ILE A 1 89 ? 3.544 -5.582 6.814 1.00 95.75 89 ILE A CA 1
ATOM 710 C C . ILE A 1 89 ? 3.355 -5.562 8.342 1.00 95.75 89 ILE A C 1
ATOM 712 O O . ILE A 1 89 ? 2.207 -5.640 8.779 1.00 95.75 89 ILE A O 1
ATOM 716 N N . PRO A 1 90 ? 4.409 -5.433 9.175 1.00 95.81 90 PRO A N 1
ATOM 717 C CA . PRO A 1 90 ? 4.224 -5.393 10.628 1.00 95.81 90 PRO A CA 1
ATOM 718 C C . PRO A 1 90 ? 3.359 -4.205 11.076 1.00 95.81 90 PRO A C 1
ATOM 720 O O . PRO A 1 90 ? 2.523 -4.348 11.962 1.00 95.81 90 PRO A O 1
ATOM 723 N N . ILE A 1 91 ? 3.490 -3.056 10.410 1.00 94.56 91 ILE A N 1
ATOM 724 C CA . ILE A 1 91 ? 2.759 -1.826 10.746 1.00 94.56 91 ILE A CA 1
ATOM 725 C C . ILE A 1 91 ? 1.264 -1.977 10.432 1.00 94.56 91 ILE A C 1
ATOM 727 O O . ILE A 1 91 ? 0.421 -1.481 11.171 1.00 94.56 91 ILE A O 1
ATOM 731 N N . LEU A 1 92 ? 0.903 -2.699 9.369 1.00 94.81 92 LEU A N 1
ATOM 732 C CA . LEU A 1 92 ? -0.498 -3.003 9.069 1.00 94.81 92 LEU A CA 1
ATOM 733 C C . LEU A 1 92 ? -1.157 -3.801 10.208 1.00 94.81 92 LEU A C 1
ATOM 735 O O . LEU A 1 92 ? -2.284 -3.486 10.584 1.00 94.81 92 LEU A O 1
ATOM 739 N N . TYR A 1 93 ? -0.454 -4.765 10.813 1.00 94.44 93 TYR A N 1
ATOM 740 C CA . TYR A 1 93 ? -0.971 -5.489 11.982 1.00 94.44 93 TYR A CA 1
ATOM 741 C C . TYR A 1 93 ? -1.139 -4.581 13.205 1.00 94.44 93 TYR A C 1
ATOM 743 O O . TYR A 1 93 ? -2.172 -4.638 13.868 1.00 94.44 93 TYR A O 1
ATOM 751 N N . GLU A 1 94 ? -0.177 -3.694 13.479 1.00 94.19 94 GLU A N 1
ATOM 752 C CA . GLU A 1 94 ? -0.259 -2.746 14.605 1.00 94.19 94 GLU A CA 1
ATOM 753 C C . GLU A 1 94 ? -1.473 -1.803 14.520 1.00 94.19 94 GLU A C 1
ATOM 755 O O . GLU A 1 94 ? -1.960 -1.312 15.542 1.00 94.19 94 GLU A O 1
ATOM 760 N N . TYR A 1 95 ? -1.973 -1.550 13.308 1.00 92.06 95 TYR A N 1
ATOM 761 C CA . TYR A 1 95 ? -3.099 -0.653 13.046 1.00 92.06 95 TYR A CA 1
ATOM 762 C C . TYR A 1 95 ? -4.432 -1.383 12.786 1.00 92.06 95 TYR A C 1
ATOM 764 O O . TYR A 1 95 ? -5.411 -0.722 12.439 1.00 92.06 95 TYR A O 1
ATOM 772 N N . ASN A 1 96 ? -4.511 -2.702 13.013 1.00 91.88 96 ASN A N 1
ATOM 773 C CA . ASN A 1 96 ? -5.690 -3.547 12.730 1.00 91.88 96 ASN A CA 1
ATOM 774 C C . ASN A 1 96 ? -6.130 -3.482 11.254 1.00 91.88 96 ASN A C 1
ATOM 776 O O . ASN A 1 96 ? -7.302 -3.277 10.922 1.00 91.88 96 ASN A O 1
ATOM 780 N N . LEU A 1 97 ? -5.145 -3.558 10.359 1.00 92.62 97 LEU A N 1
ATOM 781 C CA . LEU A 1 97 ? -5.301 -3.534 8.909 1.00 92.62 97 LEU A CA 1
ATOM 782 C C . LEU A 1 97 ? -4.889 -4.876 8.277 1.00 92.62 97 LEU A C 1
ATOM 784 O O . LEU A 1 97 ? -4.444 -4.913 7.127 1.00 92.62 97 LEU A O 1
ATOM 788 N N . GLU A 1 98 ? -5.047 -5.983 9.008 1.00 93.06 98 GLU A N 1
ATOM 789 C CA . GLU A 1 98 ? -4.654 -7.338 8.597 1.00 93.06 98 GLU A CA 1
ATOM 790 C C . GLU A 1 98 ? -5.300 -7.793 7.279 1.00 93.06 98 GLU A C 1
ATOM 792 O O . GLU A 1 98 ? -4.664 -8.498 6.499 1.00 93.06 98 GLU A O 1
ATOM 797 N N . PHE A 1 99 ? -6.501 -7.301 6.961 1.00 92.19 99 PHE A N 1
ATOM 798 C CA . PHE A 1 99 ? -7.161 -7.537 5.673 1.00 92.19 99 PHE A CA 1
ATOM 799 C C . PHE A 1 99 ? -6.269 -7.166 4.473 1.00 92.19 99 PHE A C 1
ATOM 801 O O . PHE A 1 99 ? -6.230 -7.881 3.473 1.00 92.19 99 PHE A O 1
ATOM 808 N N . TYR A 1 100 ? -5.505 -6.072 4.569 1.00 94.25 100 TYR A N 1
ATOM 809 C CA . TYR A 1 100 ? -4.589 -5.687 3.494 1.00 94.25 100 TYR A CA 1
ATOM 810 C C . TYR A 1 100 ? -3.376 -6.601 3.394 1.00 94.25 100 TYR A C 1
ATOM 812 O O . TYR A 1 100 ? -2.818 -6.738 2.310 1.00 94.25 100 TYR A O 1
ATOM 820 N N . VAL A 1 101 ? -2.962 -7.221 4.498 1.00 94.38 101 VAL A N 1
ATOM 821 C CA . VAL A 1 101 ? -1.873 -8.199 4.493 1.00 94.38 101 VAL A CA 1
ATOM 822 C C . VAL A 1 101 ? -2.319 -9.473 3.770 1.00 94.38 101 VAL A C 1
ATOM 824 O O . VAL A 1 101 ? -1.570 -10.003 2.950 1.00 94.38 101 VAL A O 1
ATOM 827 N N . GLU A 1 102 ? -3.557 -9.920 3.994 1.00 91.81 102 GLU A N 1
ATOM 828 C CA . GLU A 1 102 ? -4.141 -11.050 3.260 1.00 91.81 102 GLU A CA 1
ATOM 829 C C . GLU A 1 102 ? -4.236 -10.773 1.751 1.00 91.81 102 GLU A C 1
ATOM 831 O O . GLU A 1 102 ? -3.798 -11.604 0.952 1.00 91.81 102 GLU A O 1
ATOM 836 N N . GLU A 1 103 ? -4.736 -9.595 1.346 1.00 91.94 103 GLU A N 1
ATOM 837 C CA . GLU A 1 103 ? -4.748 -9.181 -0.069 1.00 91.94 103 GLU A CA 1
ATOM 838 C C . GLU A 1 103 ? -3.324 -9.105 -0.650 1.00 91.94 103 GLU A C 1
ATOM 840 O O . GLU A 1 103 ? -3.089 -9.482 -1.801 1.00 91.94 103 GLU A O 1
ATOM 845 N N . LEU A 1 104 ? -2.363 -8.622 0.142 1.00 92.81 104 LEU A N 1
ATOM 846 C CA . LEU A 1 104 ? -0.979 -8.442 -0.280 1.00 92.81 104 LEU A CA 1
ATOM 847 C C . LEU A 1 104 ? -0.285 -9.775 -0.574 1.00 92.81 104 LEU A C 1
ATOM 849 O O . LEU A 1 104 ? 0.404 -9.882 -1.587 1.00 92.81 104 LEU A O 1
ATOM 853 N N . PHE A 1 105 ? -0.490 -10.801 0.254 1.00 90.88 105 PHE A N 1
ATOM 854 C CA . PHE A 1 105 ? 0.105 -12.124 0.028 1.00 90.88 105 PHE A CA 1
ATOM 855 C C . PHE A 1 105 ? -0.444 -12.844 -1.212 1.00 90.88 105 PHE A C 1
ATOM 857 O O . PHE A 1 105 ? 0.181 -13.782 -1.701 1.00 90.88 105 PHE A O 1
ATOM 864 N N . GLN A 1 106 ? -1.567 -12.383 -1.768 1.00 89.38 106 GLN A N 1
ATOM 865 C CA . GLN A 1 106 ? -2.098 -12.872 -3.044 1.00 89.38 106 GLN A CA 1
ATOM 866 C C . GLN A 1 106 ? -1.482 -12.160 -4.263 1.00 89.38 106 GLN A C 1
ATOM 868 O O . GLN A 1 106 ? -1.729 -12.553 -5.406 1.00 89.38 106 GLN A O 1
ATOM 873 N N . LYS A 1 107 ? -0.683 -11.103 -4.060 1.00 88.69 107 LYS A N 1
ATOM 874 C CA . LYS A 1 107 ? -0.026 -10.364 -5.147 1.00 88.69 107 LYS A CA 1
ATOM 875 C C . LYS A 1 107 ? 1.170 -11.132 -5.698 1.00 88.69 107 LYS A C 1
ATOM 877 O O . LYS A 1 107 ? 1.902 -11.805 -4.978 1.00 88.69 107 LYS A O 1
ATOM 882 N N . ARG A 1 108 ? 1.449 -10.924 -6.990 1.00 86.75 108 ARG A N 1
ATOM 883 C CA . ARG A 1 108 ? 2.574 -11.553 -7.706 1.00 86.75 108 ARG A CA 1
ATOM 884 C C . ARG A 1 108 ? 3.934 -11.323 -7.033 1.00 86.75 108 ARG A C 1
ATOM 886 O O . ARG A 1 108 ? 4.789 -12.189 -7.126 1.00 86.75 108 ARG A O 1
ATOM 893 N N . CYS A 1 109 ? 4.132 -10.194 -6.350 1.00 86.94 109 CYS A N 1
ATOM 894 C CA . CYS A 1 109 ? 5.377 -9.900 -5.637 1.00 86.94 109 CYS A CA 1
ATOM 895 C C . CYS A 1 109 ? 5.640 -10.790 -4.406 1.00 86.94 109 CYS A C 1
ATOM 897 O O . CYS A 1 109 ? 6.781 -10.854 -3.960 1.00 86.94 109 CYS A O 1
ATOM 899 N N . PHE A 1 110 ? 4.620 -11.485 -3.888 1.00 86.12 110 PHE A N 1
ATOM 900 C CA . PHE A 1 110 ? 4.741 -12.504 -2.835 1.00 86.12 110 PHE A CA 1
ATOM 901 C C . PHE A 1 110 ? 4.448 -13.927 -3.330 1.00 86.12 110 PHE A C 1
ATOM 903 O O . PHE A 1 110 ? 4.690 -14.892 -2.609 1.00 86.12 110 PHE A O 1
ATOM 910 N N . GLY A 1 111 ? 3.936 -14.069 -4.553 1.00 73.06 111 GLY A N 1
ATOM 911 C CA . GLY A 1 111 ? 3.770 -15.361 -5.206 1.00 73.06 111 GLY A CA 1
ATOM 912 C C . GLY A 1 111 ? 5.109 -15.966 -5.632 1.00 73.06 111 GLY A C 1
ATOM 913 O O . GLY A 1 111 ? 6.109 -15.265 -5.782 1.00 73.06 111 GLY A O 1
ATOM 914 N N . ALA A 1 112 ? 5.119 -17.280 -5.866 1.00 61.06 112 ALA A N 1
ATOM 915 C CA . ALA A 1 112 ? 6.268 -17.954 -6.456 1.00 61.06 112 ALA A CA 1
ATOM 916 C C . ALA A 1 112 ? 6.586 -17.321 -7.822 1.00 61.06 112 ALA A C 1
ATOM 918 O O . ALA A 1 112 ? 5.828 -17.464 -8.781 1.00 61.06 112 ALA A O 1
ATOM 919 N N . SER A 1 113 ? 7.698 -16.595 -7.895 1.00 57.69 113 SER A N 1
ATOM 920 C CA . SER A 1 113 ? 8.271 -16.129 -9.151 1.00 57.69 113 SER A CA 1
ATOM 921 C C . SER A 1 113 ? 9.496 -16.983 -9.427 1.00 57.69 113 SER A C 1
ATOM 923 O O . SER A 1 113 ? 10.433 -16.983 -8.630 1.00 57.69 113 SER A O 1
ATOM 925 N N . GLU A 1 114 ? 9.514 -17.693 -10.554 1.00 56.09 114 GLU A N 1
ATOM 926 C CA . GLU A 1 114 ? 10.769 -18.208 -11.097 1.00 56.09 114 GLU A CA 1
ATOM 927 C C . GLU A 1 114 ? 11.646 -16.998 -11.419 1.00 56.09 114 GLU A C 1
ATOM 929 O O . GLU A 1 114 ? 11.384 -16.233 -12.349 1.00 56.09 114 GLU A O 1
ATOM 934 N N . VAL A 1 115 ? 12.650 -16.752 -10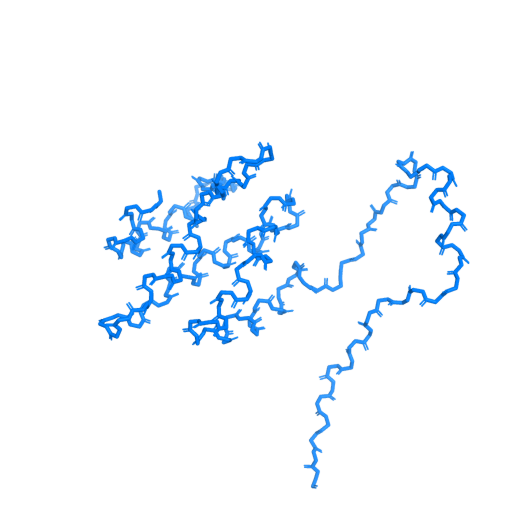.581 1.00 54.53 115 VAL A N 1
ATOM 935 C CA . VAL A 1 115 ? 13.685 -15.772 -10.888 1.00 54.53 115 VAL A CA 1
ATOM 936 C C . VAL A 1 115 ? 14.614 -16.460 -11.875 1.00 54.53 115 VAL A C 1
ATOM 938 O O . VAL A 1 115 ? 15.382 -17.340 -11.490 1.00 54.53 115 VAL A O 1
ATOM 941 N N . TYR A 1 116 ? 14.531 -16.088 -13.155 1.00 52.47 116 TYR A N 1
ATOM 942 C CA . TYR A 1 116 ? 15.529 -16.506 -14.135 1.00 52.47 116 TYR A CA 1
ATOM 943 C C . TYR A 1 116 ? 16.842 -15.798 -13.797 1.00 52.47 116 TYR A C 1
ATOM 945 O O . TYR A 1 116 ? 17.088 -14.659 -14.201 1.00 52.47 116 TYR A O 1
ATOM 953 N N . LEU A 1 117 ? 17.654 -16.449 -12.972 1.00 58.84 117 LEU A N 1
ATOM 954 C CA . LEU A 1 117 ? 19.004 -16.000 -12.699 1.00 58.84 117 LEU A CA 1
ATOM 955 C C . LEU A 1 117 ? 19.862 -16.377 -13.903 1.00 58.84 117 LEU A C 1
ATOM 957 O O . LEU A 1 117 ? 20.074 -17.554 -14.188 1.00 58.84 117 LEU A O 1
ATOM 961 N N . ASP A 1 118 ? 20.343 -15.362 -14.614 1.00 60.00 118 ASP A N 1
ATOM 962 C CA . ASP A 1 118 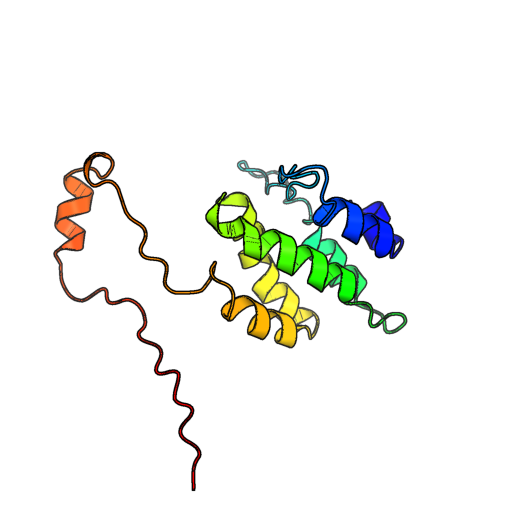? 21.391 -15.535 -15.608 1.00 60.00 118 ASP A CA 1
ATOM 963 C C . ASP A 1 118 ? 22.628 -16.101 -14.902 1.00 60.00 118 ASP A C 1
ATOM 965 O O . ASP A 1 118 ? 23.308 -15.398 -14.149 1.00 60.00 118 ASP A O 1
ATOM 969 N N . GLN A 1 119 ? 22.879 -17.392 -15.119 1.00 61.78 119 GLN A N 1
ATOM 970 C CA . GLN A 1 119 ? 23.955 -18.137 -14.470 1.00 61.78 119 GLN A CA 1
ATOM 971 C C . GLN A 1 119 ? 25.325 -17.497 -14.723 1.00 61.78 119 GLN A C 1
ATOM 973 O O . GLN A 1 119 ? 26.206 -17.622 -13.880 1.00 61.78 119 GLN A O 1
ATOM 978 N N . SER A 1 120 ? 25.489 -16.735 -15.813 1.00 65.12 120 SER A N 1
ATOM 979 C CA . SER A 1 120 ? 26.735 -16.014 -16.107 1.00 65.12 120 SER A CA 1
ATOM 980 C C . SER A 1 120 ? 27.052 -14.880 -15.121 1.00 65.12 120 SER A C 1
ATOM 982 O O . SER A 1 120 ? 28.182 -14.393 -15.085 1.00 65.12 120 SER A O 1
ATOM 984 N N . LYS A 1 121 ? 26.073 -14.453 -14.311 1.00 62.59 121 LYS A N 1
ATOM 985 C CA . LYS A 1 121 ? 26.226 -13.405 -13.286 1.00 62.59 121 LYS A CA 1
ATOM 986 C C . LYS A 1 121 ? 26.406 -13.958 -11.873 1.00 62.59 121 LYS A C 1
ATOM 988 O O . LYS A 1 121 ? 26.574 -13.172 -10.941 1.00 62.59 121 LYS A O 1
ATOM 993 N N . ILE A 1 122 ? 26.343 -15.277 -11.702 1.00 65.88 122 ILE A N 1
ATOM 994 C CA . ILE A 1 122 ? 26.567 -15.952 -10.423 1.00 65.88 122 ILE A CA 1
ATOM 995 C C . ILE A 1 122 ? 28.044 -16.349 -10.371 1.00 65.88 122 ILE A C 1
ATOM 997 O O . ILE A 1 122 ? 28.569 -16.890 -11.340 1.00 65.88 122 ILE A O 1
ATOM 1001 N N . SER A 1 123 ? 28.7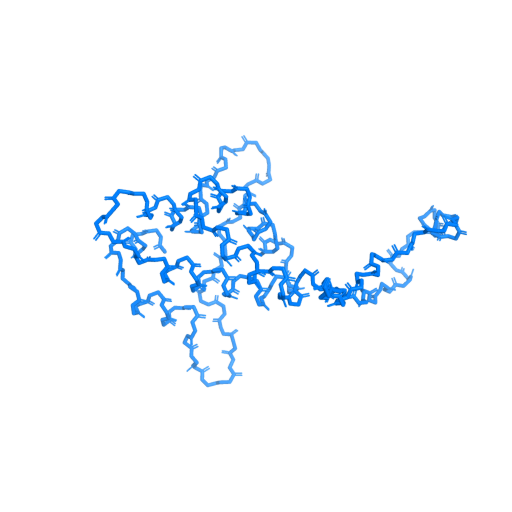40 -16.061 -9.267 1.00 69.75 123 SER A N 1
ATOM 1002 C CA . SER A 1 123 ? 30.133 -16.496 -9.138 1.00 69.75 123 SER A CA 1
ATOM 1003 C C . SER A 1 123 ? 30.191 -18.016 -8.959 1.00 69.75 123 SER A C 1
ATOM 1005 O O . SER A 1 123 ? 29.337 -18.592 -8.285 1.00 69.75 123 SER A O 1
ATOM 1007 N N . ASP A 1 124 ? 31.221 -18.674 -9.495 1.00 66.81 124 ASP A N 1
ATOM 1008 C CA . ASP A 1 124 ? 31.377 -20.135 -9.384 1.00 66.81 124 ASP A CA 1
ATOM 1009 C C . ASP A 1 124 ? 31.341 -20.632 -7.924 1.00 66.81 124 ASP A C 1
ATOM 1011 O O . ASP A 1 124 ? 30.880 -21.735 -7.638 1.00 66.81 124 ASP A O 1
ATOM 1015 N N . LYS A 1 125 ? 31.751 -19.788 -6.965 1.00 66.75 125 LYS A N 1
ATOM 1016 C CA . LYS A 1 125 ? 31.717 -20.105 -5.527 1.00 66.75 125 LYS A CA 1
ATOM 1017 C C . LYS A 1 125 ? 30.301 -20.161 -4.947 1.00 66.75 125 LYS A C 1
ATOM 1019 O O . LYS A 1 125 ? 30.092 -20.825 -3.932 1.00 66.75 125 LYS A O 1
ATOM 1024 N N . ASP A 1 126 ? 29.352 -19.463 -5.564 1.00 60.88 126 ASP A N 1
ATOM 1025 C CA . ASP A 1 126 ? 27.946 -19.428 -5.151 1.00 60.88 126 ASP A CA 1
ATOM 1026 C C . ASP A 1 126 ? 27.135 -20.569 -5.796 1.00 60.88 126 ASP A C 1
ATOM 1028 O O . ASP A 1 126 ? 26.094 -20.964 -5.269 1.00 60.88 126 ASP A O 1
ATOM 1032 N N . MET A 1 127 ? 27.641 -21.149 -6.894 1.00 58.28 127 MET A N 1
ATOM 1033 C CA . MET A 1 127 ? 27.048 -22.303 -7.587 1.00 58.28 127 MET A CA 1
ATOM 1034 C C . MET A 1 127 ? 27.227 -23.619 -6.812 1.00 58.28 127 MET A C 1
ATOM 1036 O O . MET A 1 127 ? 26.288 -24.408 -6.726 1.00 58.28 127 MET A O 1
ATOM 1040 N N . ASP A 1 128 ? 28.381 -23.846 -6.177 1.00 53.78 128 ASP A N 1
ATOM 1041 C CA . ASP A 1 128 ? 28.656 -25.098 -5.443 1.00 53.78 128 ASP A CA 1
ATOM 1042 C C . ASP A 1 128 ? 27.749 -25.312 -4.213 1.00 53.78 128 ASP A C 1
ATOM 1044 O O . ASP A 1 128 ? 27.586 -26.439 -3.738 1.00 53.78 128 ASP A O 1
ATOM 1048 N N . ARG A 1 129 ? 27.105 -24.249 -3.706 1.00 51.72 129 ARG A N 1
ATOM 1049 C CA . ARG A 1 129 ? 26.137 -24.338 -2.598 1.00 51.72 129 ARG A CA 1
ATOM 1050 C C . ARG A 1 129 ? 24.696 -24.579 -3.044 1.00 51.72 129 ARG A C 1
ATOM 1052 O O . ARG A 1 129 ? 23.914 -25.060 -2.230 1.00 51.72 129 ARG A O 1
ATOM 1059 N N . SER A 1 130 ? 24.325 -24.279 -4.292 1.00 49.84 130 SER A N 1
ATOM 1060 C CA . SER A 1 130 ? 22.938 -24.455 -4.760 1.00 49.84 130 SER A CA 1
ATOM 1061 C C . SER A 1 130 ? 22.598 -25.918 -5.068 1.00 49.84 130 SER A C 1
ATOM 1063 O O . SER A 1 130 ? 21.441 -26.319 -4.972 1.00 49.84 130 SER A O 1
ATOM 1065 N N . ASN A 1 131 ? 23.614 -26.741 -5.345 1.00 51.66 131 ASN A N 1
ATOM 1066 C CA . ASN A 1 131 ? 23.466 -28.181 -5.573 1.00 51.66 131 ASN A CA 1
ATOM 1067 C C . ASN A 1 131 ? 23.470 -29.011 -4.272 1.00 51.66 131 ASN A C 1
ATOM 1069 O O . ASN A 1 131 ? 23.288 -30.232 -4.312 1.00 51.66 131 ASN A O 1
ATOM 1073 N N . GLN A 1 132 ? 23.644 -28.380 -3.104 1.00 50.03 132 GLN A N 1
ATOM 1074 C CA . GLN A 1 132 ? 23.449 -29.031 -1.809 1.00 50.03 132 GLN A CA 1
ATOM 1075 C C . GLN A 1 132 ? 21.975 -28.958 -1.384 1.00 50.03 132 GLN A C 1
ATOM 1077 O O . GLN A 1 132 ? 21.547 -28.032 -0.711 1.00 50.03 132 GLN A O 1
ATOM 1082 N N . LYS A 1 133 ? 21.245 -29.993 -1.817 1.00 54.31 133 LYS A N 1
ATOM 1083 C CA . LYS A 1 133 ? 20.070 -30.647 -1.209 1.00 54.31 133 LYS A CA 1
ATOM 1084 C C . LYS A 1 133 ? 19.026 -29.757 -0.500 1.00 54.31 133 LYS A C 1
ATOM 1086 O O . LYS A 1 133 ? 19.249 -29.226 0.581 1.00 54.31 133 LYS A O 1
ATOM 1091 N N . ASP A 1 134 ? 17.828 -29.789 -1.085 1.00 53.19 134 ASP A N 1
ATOM 1092 C CA . ASP A 1 134 ? 16.513 -29.576 -0.460 1.00 53.19 134 ASP A CA 1
ATOM 1093 C C . ASP A 1 134 ? 16.091 -28.138 -0.116 1.00 53.19 134 ASP A C 1
ATOM 1095 O O . ASP A 1 134 ? 15.310 -27.916 0.809 1.00 53.19 134 ASP A O 1
ATOM 1099 N N . VAL A 1 135 ? 16.496 -27.143 -0.911 1.00 50.78 135 VAL A N 1
ATOM 1100 C CA . VAL A 1 135 ? 15.790 -25.847 -0.918 1.00 50.78 135 VAL A CA 1
ATOM 1101 C C . VAL A 1 135 ? 14.661 -25.903 -1.946 1.00 50.78 135 VAL A C 1
ATOM 1103 O O . VAL A 1 135 ? 14.826 -25.544 -3.110 1.00 50.78 135 VAL A O 1
ATOM 1106 N N . HIS A 1 136 ? 13.494 -26.378 -1.518 1.00 51.94 136 HIS A N 1
ATOM 1107 C CA . HIS A 1 136 ? 12.263 -26.265 -2.296 1.00 51.94 136 HIS A CA 1
ATOM 1108 C C . HIS A 1 136 ? 11.531 -24.971 -1.931 1.00 51.94 136 HIS A C 1
ATOM 1110 O O . HIS A 1 136 ? 11.462 -24.596 -0.760 1.00 51.94 136 HIS A O 1
ATOM 1116 N N . ALA A 1 137 ? 10.948 -24.295 -2.925 1.00 51.25 137 ALA A N 1
ATOM 1117 C CA . ALA A 1 137 ? 9.954 -23.263 -2.650 1.00 51.25 137 ALA A CA 1
ATOM 1118 C C . ALA A 1 137 ? 8.833 -23.863 -1.785 1.00 51.25 137 ALA A C 1
ATOM 1120 O O . ALA A 1 137 ? 8.460 -25.024 -1.972 1.00 51.25 137 ALA A O 1
ATOM 1121 N N . LEU A 1 138 ? 8.296 -23.083 -0.842 1.00 48.66 138 LEU A N 1
ATOM 1122 C CA . LEU A 1 138 ? 7.141 -23.492 -0.044 1.00 48.66 138 LEU A CA 1
ATOM 1123 C C . LEU A 1 138 ? 5.987 -23.851 -0.986 1.00 48.66 138 LEU A C 1
ATOM 1125 O O . LEU A 1 138 ? 5.345 -22.975 -1.564 1.00 48.66 138 LEU A O 1
ATOM 1129 N N . ASN A 1 139 ? 5.724 -25.147 -1.140 1.00 54.72 139 ASN A N 1
ATOM 1130 C CA . ASN A 1 139 ? 4.575 -25.631 -1.885 1.00 54.72 139 ASN A CA 1
ATOM 1131 C C . ASN A 1 139 ? 3.351 -25.543 -0.971 1.00 54.72 139 ASN A C 1
ATOM 1133 O O . ASN A 1 139 ? 3.043 -26.462 -0.208 1.00 54.72 139 ASN A O 1
ATOM 1137 N N . VAL A 1 140 ? 2.709 -24.378 -0.970 1.00 51.28 140 VAL A N 1
ATOM 1138 C CA . VAL A 1 140 ? 1.520 -24.140 -0.155 1.00 51.28 140 VAL A CA 1
ATOM 1139 C C . VAL A 1 140 ? 0.348 -24.881 -0.794 1.00 51.28 140 VAL A C 1
ATOM 1141 O O . VAL A 1 140 ? -0.141 -24.501 -1.856 1.00 51.28 140 VAL A O 1
ATOM 1144 N N . ASN A 1 141 ? -0.130 -25.937 -0.132 1.00 58.03 141 ASN A N 1
ATOM 1145 C CA . ASN A 1 141 ? -1.394 -26.571 -0.493 1.00 58.03 141 ASN A CA 1
ATOM 1146 C C . ASN A 1 141 ? -2.533 -25.558 -0.292 1.00 58.03 141 ASN A C 1
ATOM 1148 O O . ASN A 1 141 ? -2.978 -25.326 0.829 1.00 58.03 141 ASN A O 1
ATOM 1152 N N . LEU A 1 142 ? -3.033 -24.983 -1.389 1.00 53.22 142 LEU A N 1
ATOM 1153 C CA . LEU A 1 142 ? -4.171 -24.047 -1.414 1.00 53.22 142 LEU A CA 1
ATOM 1154 C C . LEU A 1 142 ? -5.512 -24.694 -1.001 1.00 53.22 142 LEU A C 1
ATOM 1156 O O . LEU A 1 142 ? -6.541 -24.024 -0.930 1.00 53.22 142 LEU A O 1
ATOM 1160 N N . GLY A 1 143 ? -5.525 -26.000 -0.727 1.00 50.19 143 GLY A N 1
ATOM 1161 C CA . GLY A 1 143 ? -6.697 -26.726 -0.260 1.00 50.19 143 GLY A CA 1
ATOM 1162 C C . GLY A 1 143 ? -6.920 -26.542 1.238 1.00 50.19 143 GLY A C 1
ATOM 1163 O O . GLY A 1 143 ? -6.462 -27.358 2.035 1.00 50.19 143 GLY A O 1
ATOM 1164 N N . LEU A 1 144 ? -7.688 -25.522 1.626 1.00 59.44 144 LEU A N 1
ATOM 1165 C CA . LEU A 1 144 ? -8.363 -25.523 2.925 1.00 59.44 144 LEU A CA 1
ATOM 1166 C C . LEU A 1 144 ? -9.290 -26.744 2.967 1.00 59.44 144 LEU A C 1
ATOM 1168 O O . LEU A 1 144 ? -10.353 -26.765 2.342 1.00 59.44 144 LEU A O 1
ATOM 1172 N N . THR A 1 145 ? -8.882 -27.792 3.679 1.00 54.09 145 THR A N 1
ATOM 1173 C CA . THR A 1 145 ? -9.747 -28.943 3.927 1.00 54.09 145 THR A CA 1
ATOM 1174 C C . THR A 1 145 ? -10.918 -28.478 4.788 1.00 54.09 145 THR A C 1
ATOM 1176 O O . THR A 1 145 ? -10.772 -28.184 5.973 1.00 54.09 145 THR A O 1
ATOM 1179 N N . LYS A 1 146 ? -12.110 -28.387 4.184 1.00 53.25 146 LYS A N 1
ATOM 1180 C CA . LYS A 1 146 ? -13.363 -28.268 4.937 1.00 53.25 146 LYS A CA 1
ATOM 1181 C C . LYS A 1 146 ? -13.448 -29.469 5.878 1.00 53.25 146 LYS A C 1
ATOM 1183 O O . LYS A 1 146 ? -13.619 -30.597 5.414 1.00 53.25 146 LYS A O 1
ATOM 1188 N N . LYS A 1 147 ? -13.333 -29.231 7.186 1.00 51.50 147 LYS A N 1
ATOM 1189 C CA . LYS A 1 147 ? -13.732 -30.221 8.191 1.00 51.50 147 LYS A CA 1
ATOM 1190 C C . LYS A 1 147 ? -15.225 -30.505 7.997 1.00 51.50 147 LYS A C 1
ATOM 1192 O O . LYS A 1 147 ? -16.022 -29.568 7.983 1.00 51.50 147 LYS A O 1
ATOM 1197 N N . ARG A 1 148 ? -15.549 -31.777 7.752 1.00 49.72 148 ARG A N 1
ATOM 1198 C CA . ARG A 1 148 ? -16.911 -32.318 7.842 1.00 49.72 148 ARG A CA 1
ATOM 1199 C C . ARG A 1 148 ? -17.345 -32.383 9.297 1.00 49.72 148 ARG A C 1
ATOM 1201 O O . ARG A 1 148 ? -16.456 -32.626 10.144 1.00 49.72 148 ARG A O 1
#

pLDDT: mean 76.73, std 17.16, range [48.66, 95.81]

Sequence (148 aa):
MTNLIRGNCTYIIRNILFSISDRKNNYLHIPRCNSWGGQLAKETDLEIAIACTKGGYRKDTIIVKYLLDYYSNNALDSSNWMFTVAKAIPILYEYNLEFYVEELFQKRCFGASEVYLDQSKISDKDMDRSNQKDVHALNVNLGLTKKR